Protein AF-A0A2G3E3W6-F1 (afdb_monomer_lite)

InterPro domains:
  IPR013785 Aldolase-type TIM barrel [G3DSA:3.20.20.70] (1-80)
  IPR023885 4Fe4S-binding SPASM domain [PF13186] (15-75)
  IPR058240 Radical SAM superfamily [SSF102114] (8-75)

Foldseek 3Di:
DDFAAKDFQVDPPLPQWDQDPQQWIASHPVPPVSPQTQGGPVVDDPVVSCVDPSNVLVNCCNRHRHDPDPLRVDPRMDHD

Secondary structure (DSSP, 8-state):
---S-EEESS-SSS---EE-TTSEEES-TT-TT-TTEEEETTT--HHHHHHSHHHHHHHHHHHSSS---GGGT-TTEEE-

Organism: NCBI:txid1712665

Radius of gyration: 12.34 Å; chains: 1; bounding box: 25×21×32 Å

Structure (mmCIF, N/CA/C/O backbone):
data_AF-A0A2G3E3W6-F1
#
_entry.id   AF-A0A2G3E3W6-F1
#
loop_
_atom_site.group_PDB
_atom_site.id
_atom_site.type_symbol
_atom_site.label_atom_id
_atom_site.label_alt_id
_atom_site.label_comp_id
_atom_site.label_asym_id
_atom_site.label_entity_id
_atom_site.label_seq_id
_atom_site.pdbx_PDB_ins_code
_atom_site.Cartn_x
_atom_site.Cartn_y
_atom_site.Cartn_z
_atom_site.occupancy
_atom_site.B_iso_or_equiv
_atom_site.auth_seq_id
_atom_site.auth_comp_id
_atom_site.auth_asym_id
_atom_site.auth_atom_id
_atom_site.pdbx_PDB_model_num
ATOM 1 N N . MET A 1 1 ? -13.397 -6.360 13.385 1.00 84.25 1 MET A N 1
ATOM 2 C CA . MET A 1 1 ? -12.913 -5.330 12.431 1.00 84.25 1 MET A CA 1
ATOM 3 C C . MET A 1 1 ? -12.894 -3.986 13.131 1.00 84.25 1 MET A C 1
ATOM 5 O O . MET A 1 1 ? -13.812 -3.719 13.897 1.00 84.25 1 MET A O 1
ATOM 9 N N . LYS A 1 2 ? -11.863 -3.170 12.894 1.00 94.56 2 LYS A N 1
ATOM 10 C CA . LYS A 1 2 ? -11.738 -1.829 13.491 1.00 94.56 2 LYS A CA 1
ATOM 11 C C . LYS A 1 2 ? -12.641 -0.818 12.773 1.00 94.56 2 LYS A C 1
ATOM 13 O O . LYS A 1 2 ? -12.647 -0.802 11.542 1.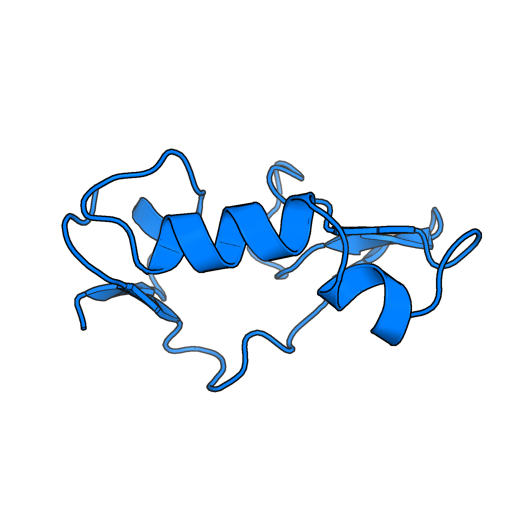00 94.56 2 LYS A O 1
ATOM 18 N N . LYS A 1 3 ? -13.364 0.013 13.527 1.00 95.44 3 LYS A N 1
ATOM 19 C CA . LYS A 1 3 ? -14.240 1.089 13.023 1.00 95.44 3 LYS A CA 1
ATOM 20 C C . LYS A 1 3 ? -13.603 2.458 13.295 1.00 95.44 3 LYS A C 1
ATOM 22 O O . LYS A 1 3 ? -12.867 2.576 14.268 1.00 95.44 3 LYS A O 1
ATOM 27 N N . GLY A 1 4 ? -13.905 3.449 12.460 1.00 96.62 4 GLY A N 1
ATOM 28 C CA . GLY A 1 4 ? -13.314 4.792 12.513 1.00 96.62 4 GLY A CA 1
ATOM 29 C C . GLY A 1 4 ? -11.990 4.902 11.747 1.00 96.62 4 GLY A C 1
ATOM 30 O O . GLY A 1 4 ? -11.496 3.887 11.250 1.00 96.62 4 GLY A O 1
ATOM 31 N N . PRO A 1 5 ? -11.404 6.102 11.631 1.00 97.31 5 PRO A N 1
ATOM 32 C CA . PRO A 1 5 ? -10.106 6.288 10.992 1.00 97.31 5 PRO A CA 1
ATOM 33 C C . PRO A 1 5 ? -9.029 5.421 11.659 1.00 97.31 5 PRO A C 1
ATOM 35 O O . PRO A 1 5 ? -8.974 5.317 12.882 1.00 97.31 5 PRO A O 1
ATOM 38 N N . ILE A 1 6 ? -8.174 4.778 10.869 1.00 97.00 6 ILE A N 1
ATOM 39 C CA . ILE A 1 6 ? -7.088 3.924 11.362 1.00 97.00 6 ILE A CA 1
ATOM 40 C C . ILE A 1 6 ? -5.728 4.396 10.853 1.00 97.00 6 ILE A C 1
ATOM 42 O O . ILE A 1 6 ? -5.620 5.031 9.808 1.00 97.00 6 ILE A O 1
ATOM 46 N N . TYR A 1 7 ? -4.676 4.018 11.571 1.00 95.56 7 TYR A N 1
ATOM 47 C CA . TYR A 1 7 ? -3.289 4.205 11.163 1.00 95.56 7 TYR A CA 1
ATOM 48 C C . TYR A 1 7 ? -2.481 2.915 11.355 1.00 95.56 7 TYR A C 1
ATOM 50 O O . TYR A 1 7 ? -2.881 2.004 12.093 1.00 95.56 7 TYR A O 1
ATOM 58 N N . CYS A 1 8 ? -1.361 2.812 10.642 1.00 95.19 8 CYS A N 1
ATOM 59 C CA . CYS A 1 8 ? -0.418 1.708 10.779 1.00 95.19 8 CYS A CA 1
ATOM 60 C C . CYS A 1 8 ? 0.614 2.047 11.859 1.00 95.19 8 CYS A C 1
ATOM 62 O O . CYS A 1 8 ? 1.145 3.148 11.877 1.00 95.19 8 CYS A O 1
ATOM 64 N N . THR A 1 9 ? 0.937 1.102 12.739 1.00 95.12 9 THR A N 1
ATOM 65 C CA . THR A 1 9 ? 1.963 1.295 13.777 1.00 95.12 9 THR A CA 1
ATOM 66 C C . THR A 1 9 ? 3.364 0.887 13.316 1.00 95.12 9 THR A C 1
ATOM 68 O O . THR A 1 9 ? 4.306 1.016 14.087 1.00 95.12 9 THR A O 1
ATOM 71 N N . ARG A 1 10 ? 3.519 0.333 12.103 1.00 92.38 10 ARG A N 1
ATOM 72 C CA . ARG A 1 10 ? 4.828 -0.097 11.561 1.00 92.38 10 ARG A CA 1
ATOM 73 C C . ARG A 1 10 ? 5.510 0.945 10.682 1.00 92.38 10 ARG A C 1
ATOM 75 O O . ARG A 1 10 ? 6.678 0.770 10.364 1.00 92.38 10 ARG A O 1
ATOM 82 N N . THR A 1 11 ? 4.777 1.954 10.237 1.00 88.12 11 THR A N 1
ATOM 83 C CA . THR A 1 11 ? 5.263 2.997 9.336 1.00 88.12 11 THR A CA 1
ATOM 84 C C . THR A 1 11 ? 4.422 4.244 9.555 1.00 88.12 11 THR A C 1
ATOM 86 O O . THR A 1 11 ? 3.206 4.152 9.721 1.00 88.12 11 THR A O 1
ATOM 89 N N . GLU A 1 12 ? 5.085 5.392 9.562 1.00 84.50 12 GLU A N 1
ATOM 90 C CA . GLU A 1 12 ? 4.454 6.703 9.684 1.00 84.50 12 GLU A CA 1
ATOM 91 C C . GLU A 1 12 ? 3.774 7.128 8.370 1.00 84.50 12 GLU A C 1
ATOM 93 O O . GLU A 1 12 ? 2.680 7.689 8.398 1.00 84.50 12 GLU A O 1
ATOM 98 N N . TYR A 1 13 ? 4.365 6.766 7.222 1.00 84.25 13 TYR A N 1
ATOM 99 C CA . TYR A 1 13 ? 3.982 7.262 5.890 1.00 84.25 13 TYR A CA 1
ATOM 100 C C . TYR A 1 13 ? 3.552 6.170 4.896 1.00 84.25 13 TYR A C 1
ATOM 102 O O . TYR A 1 13 ? 3.512 6.421 3.698 1.00 84.25 13 TYR A O 1
ATOM 110 N N . LEU A 1 14 ? 3.237 4.952 5.358 1.00 87.50 14 LEU A N 1
ATOM 111 C CA . LEU A 1 14 ? 2.839 3.822 4.493 1.00 87.50 14 LEU A CA 1
ATOM 112 C C . LEU A 1 14 ? 3.835 3.523 3.354 1.00 87.50 14 LEU A C 1
ATOM 114 O O . LEU A 1 14 ? 3.452 3.063 2.284 1.00 87.50 14 LEU A O 1
ATOM 118 N N . ASN A 1 15 ? 5.123 3.737 3.609 1.00 84.19 15 ASN A N 1
ATOM 119 C CA . ASN A 1 15 ? 6.220 3.665 2.638 1.00 84.19 15 ASN A CA 1
ATOM 120 C C . ASN A 1 15 ? 7.015 2.344 2.686 1.00 84.19 15 ASN A C 1
ATOM 122 O O . ASN A 1 15 ? 8.129 2.265 2.178 1.00 84.19 15 ASN A O 1
ATOM 126 N N . HIS A 1 16 ? 6.477 1.300 3.321 1.00 88.81 16 HIS A N 1
ATOM 127 C CA . HIS A 1 16 ? 7.110 -0.027 3.405 1.00 88.81 16 HIS A CA 1
ATOM 128 C C . HIS A 1 16 ? 6.655 -0.945 2.268 1.00 88.81 16 HIS A C 1
ATOM 130 O O . HIS A 1 16 ? 6.152 -2.048 2.506 1.00 88.81 16 HIS A O 1
ATOM 136 N N . TRP A 1 17 ? 6.801 -0.457 1.042 1.00 91.06 17 TRP A N 1
ATOM 137 C CA . TRP A 1 17 ? 6.337 -1.158 -0.145 1.00 91.06 17 TRP A CA 1
ATOM 138 C C . TRP A 1 17 ? 7.151 -2.425 -0.383 1.00 91.06 17 TRP A C 1
ATOM 140 O O . TRP A 1 17 ? 8.333 -2.505 -0.047 1.00 91.06 17 TRP A O 1
ATOM 150 N N . VAL A 1 18 ? 6.499 -3.429 -0.957 1.00 95.12 18 VAL A N 1
ATOM 151 C CA . VAL A 1 18 ? 7.121 -4.702 -1.309 1.00 95.12 18 VAL A CA 1
ATOM 152 C C . VAL A 1 18 ? 7.004 -4.883 -2.811 1.00 95.12 18 VAL A C 1
ATOM 154 O O . VAL A 1 18 ? 5.901 -5.039 -3.336 1.00 95.12 18 VAL A O 1
ATOM 157 N N . LEU A 1 19 ? 8.157 -4.858 -3.476 1.00 96.12 19 LEU A N 1
ATOM 158 C CA . LEU A 1 19 ? 8.298 -5.184 -4.888 1.00 96.12 19 LEU A CA 1
ATOM 159 C C . LEU A 1 19 ? 8.382 -6.703 -5.054 1.00 96.12 19 LEU A C 1
ATOM 161 O O . LEU A 1 19 ? 9.201 -7.362 -4.411 1.00 96.12 19 LEU A O 1
ATOM 165 N N . LEU A 1 20 ? 7.531 -7.243 -5.915 1.00 96.25 20 LEU A N 1
ATOM 166 C CA . LEU A 1 20 ? 7.498 -8.651 -6.278 1.00 96.25 20 LEU A CA 1
ATOM 167 C C . LEU A 1 20 ? 8.327 -8.911 -7.551 1.00 96.25 20 LEU A C 1
ATOM 169 O O . LEU A 1 20 ? 8.590 -7.979 -8.315 1.00 96.25 20 LEU A O 1
ATOM 173 N N . PRO A 1 21 ? 8.755 -10.165 -7.803 1.00 96.94 21 PRO A N 1
ATOM 174 C CA . PRO A 1 21 ? 9.614 -10.496 -8.947 1.00 96.94 21 PRO A CA 1
ATOM 175 C C . PRO A 1 21 ? 9.015 -10.200 -10.329 1.00 96.94 21 PRO A C 1
ATOM 177 O O . PRO A 1 21 ? 9.759 -10.078 -11.296 1.00 96.94 21 PRO A O 1
ATOM 180 N N . ASP A 1 22 ? 7.691 -10.097 -10.432 1.00 96.69 22 ASP A N 1
ATOM 181 C CA . ASP A 1 22 ? 6.948 -9.752 -11.652 1.00 96.69 22 ASP A CA 1
ATOM 182 C C . ASP A 1 22 ? 6.809 -8.231 -11.865 1.00 96.69 22 ASP A C 1
ATOM 184 O O . ASP A 1 22 ? 6.101 -7.790 -12.769 1.00 96.69 22 ASP A O 1
ATOM 188 N N . GLY A 1 23 ? 7.448 -7.421 -11.015 1.00 97.06 23 GLY A N 1
ATOM 189 C CA . GLY A 1 23 ? 7.362 -5.963 -11.037 1.00 97.06 23 GLY A CA 1
ATOM 190 C C . GLY A 1 23 ? 6.186 -5.395 -10.240 1.00 97.06 23 GLY A C 1
ATOM 191 O O . GLY A 1 23 ? 6.147 -4.185 -10.010 1.00 97.06 23 GLY A O 1
ATOM 192 N N . SER A 1 24 ? 5.254 -6.234 -9.774 1.00 97.19 24 SER A N 1
ATOM 193 C CA . SER A 1 24 ? 4.099 -5.787 -8.995 1.00 97.19 24 SER A CA 1
ATOM 194 C C . SER A 1 24 ? 4.538 -5.206 -7.649 1.00 97.19 24 SER A C 1
ATOM 196 O O . SER A 1 24 ? 5.363 -5.778 -6.938 1.00 97.19 24 SER A O 1
ATOM 198 N N . VAL A 1 25 ? 3.958 -4.073 -7.262 1.00 96.75 25 VAL A N 1
ATOM 199 C CA . VAL A 1 25 ? 4.219 -3.395 -5.987 1.00 96.75 25 VAL A CA 1
ATOM 200 C C . VAL A 1 25 ? 3.018 -3.574 -5.076 1.00 96.75 25 VAL A C 1
ATOM 202 O O . VAL A 1 25 ? 1.899 -3.217 -5.434 1.00 96.75 25 VAL A O 1
ATOM 205 N N . THR A 1 26 ? 3.247 -4.078 -3.869 1.00 95.31 26 THR A N 1
ATOM 206 C CA . THR A 1 26 ? 2.231 -4.153 -2.810 1.00 95.31 26 THR A CA 1
ATOM 207 C C . THR A 1 26 ? 2.579 -3.216 -1.662 1.00 95.31 26 THR A C 1
ATOM 209 O O . THR A 1 26 ? 3.737 -2.839 -1.468 1.00 95.31 26 THR A O 1
ATOM 212 N N . LEU A 1 27 ? 1.576 -2.840 -0.866 1.00 91.25 27 LEU A N 1
ATOM 213 C CA . LEU A 1 27 ? 1.762 -1.883 0.229 1.00 91.25 27 LEU A CA 1
ATOM 214 C C . LEU A 1 27 ? 2.698 -2.376 1.339 1.00 91.25 27 LEU A C 1
ATOM 216 O O . LEU A 1 27 ? 3.356 -1.573 1.994 1.00 91.25 27 LEU A O 1
ATOM 220 N N . CYS A 1 28 ? 2.627 -3.667 1.670 1.00 93.00 28 CYS A N 1
ATOM 221 C CA . CYS A 1 28 ? 3.151 -4.187 2.926 1.00 93.00 28 CYS A CA 1
ATOM 222 C C . CYS A 1 28 ? 3.389 -5.695 2.847 1.00 93.00 28 CYS A C 1
ATOM 224 O O . CYS A 1 28 ? 2.559 -6.432 2.327 1.00 93.00 28 CYS A O 1
ATOM 226 N N . CYS A 1 29 ? 4.440 -6.179 3.513 1.00 90.62 29 CYS A N 1
ATOM 227 C CA . CYS A 1 29 ? 4.758 -7.608 3.618 1.00 90.62 29 CYS A CA 1
ATOM 228 C C . CYS A 1 29 ? 3.702 -8.466 4.338 1.00 90.62 29 CYS A C 1
ATOM 230 O O . CYS A 1 29 ? 3.815 -9.685 4.343 1.00 90.62 29 CYS A O 1
ATOM 232 N N . MET A 1 30 ? 2.691 -7.849 4.957 1.00 91.88 30 MET A N 1
ATOM 233 C CA . MET A 1 30 ? 1.565 -8.558 5.574 1.00 91.88 30 MET A CA 1
ATOM 234 C C . MET A 1 30 ? 0.413 -8.822 4.592 1.00 91.88 30 MET A C 1
ATOM 236 O O . MET A 1 30 ? -0.574 -9.447 4.981 1.00 91.88 30 MET A O 1
ATOM 240 N N . ASP A 1 31 ? 0.505 -8.344 3.349 1.00 92.62 31 ASP A N 1
ATOM 241 C CA . ASP A 1 31 ? -0.511 -8.530 2.312 1.00 92.62 31 ASP A CA 1
ATOM 242 C C . ASP A 1 31 ? -0.281 -9.806 1.488 1.00 92.62 31 ASP A C 1
ATOM 244 O O . ASP A 1 31 ? -0.163 -9.790 0.268 1.00 92.62 31 ASP A O 1
ATOM 248 N N . PHE A 1 32 ? -0.212 -10.945 2.180 1.00 91.06 32 PHE A N 1
ATOM 249 C CA . PHE A 1 32 ? 0.064 -12.253 1.570 1.00 91.06 32 PHE A CA 1
ATOM 250 C C . PHE A 1 32 ? -0.970 -12.681 0.521 1.00 91.06 32 PHE A C 1
ATOM 252 O O . PHE A 1 32 ? -0.657 -13.465 -0.367 1.00 91.06 32 PHE A O 1
ATOM 259 N N . GLY A 1 33 ? -2.205 -12.189 0.645 1.00 92.88 33 GLY A N 1
ATOM 260 C CA . GLY A 1 33 ? -3.279 -12.444 -0.313 1.00 92.88 33 GLY A CA 1
ATOM 261 C C . GLY A 1 33 ? -3.290 -11.482 -1.499 1.00 92.88 33 GLY A C 1
ATOM 262 O O . GLY A 1 33 ? -4.234 -11.547 -2.280 1.00 92.88 33 GLY A O 1
ATOM 263 N N . LEU A 1 34 ? -2.299 -10.583 -1.600 1.00 92.88 34 LEU A N 1
ATOM 264 C CA . LEU A 1 34 ? -2.183 -9.564 -2.647 1.00 92.88 34 LEU A CA 1
ATOM 265 C C . LEU A 1 34 ? -3.463 -8.730 -2.800 1.00 92.88 34 LEU A C 1
ATOM 267 O O . LEU A 1 34 ? -3.885 -8.406 -3.908 1.00 92.88 34 LEU A O 1
ATOM 271 N N . LYS A 1 35 ? -4.121 -8.399 -1.680 1.00 93.94 35 LYS A N 1
ATOM 272 C CA . LYS A 1 35 ? -5.377 -7.641 -1.703 1.00 93.94 35 LYS A CA 1
ATOM 273 C C . LYS A 1 35 ? -5.159 -6.204 -2.185 1.00 93.94 35 LYS A C 1
ATOM 275 O O . LYS A 1 35 ? -6.074 -5.604 -2.739 1.00 93.94 35 LYS A O 1
ATOM 280 N N . HIS A 1 36 ? -3.968 -5.666 -1.951 1.00 93.00 36 HIS A N 1
ATOM 281 C CA . HIS A 1 36 ? -3.588 -4.276 -2.157 1.00 93.00 36 HIS A CA 1
ATOM 282 C C . HIS A 1 36 ? -2.336 -4.182 -3.037 1.00 93.00 36 HIS A C 1
ATOM 284 O O . HIS A 1 36 ? -1.280 -3.704 -2.607 1.00 93.00 36 HIS A O 1
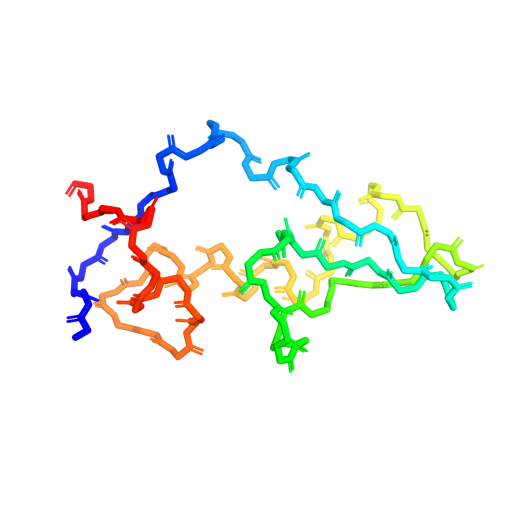ATOM 290 N N . VAL A 1 37 ? -2.463 -4.639 -4.285 1.00 95.94 37 VAL A N 1
ATOM 291 C CA . VAL A 1 37 ? -1.491 -4.345 -5.349 1.00 95.94 37 VAL A CA 1
ATOM 292 C C . VAL A 1 37 ? -1.677 -2.890 -5.783 1.00 95.94 37 VAL A C 1
ATOM 294 O O . VAL A 1 37 ? -2.769 -2.488 -6.176 1.00 95.94 37 VAL A O 1
ATOM 297 N N . MET A 1 38 ? -0.616 -2.096 -5.676 1.00 95.62 38 MET A N 1
ATOM 298 C CA . MET A 1 38 ? -0.630 -0.650 -5.917 1.00 95.62 38 MET A CA 1
ATOM 299 C C . MET A 1 38 ? -0.328 -0.284 -7.366 1.00 95.62 38 MET A C 1
ATOM 301 O O . MET A 1 38 ? -0.830 0.718 -7.863 1.00 95.62 38 MET A O 1
ATOM 305 N N . GLY A 1 39 ? 0.476 -1.102 -8.039 1.00 96.38 39 GLY A N 1
ATOM 306 C CA . GLY A 1 39 ? 0.882 -0.900 -9.424 1.00 96.38 39 GLY A CA 1
ATOM 307 C C . GLY A 1 39 ? 1.984 -1.874 -9.818 1.00 96.38 39 GLY A C 1
ATOM 308 O O . GLY A 1 39 ? 2.246 -2.838 -9.098 1.00 96.38 39 GLY A O 1
ATOM 309 N N . ASN A 1 40 ? 2.635 -1.617 -10.949 1.00 97.69 40 ASN A N 1
ATOM 310 C CA . ASN A 1 40 ? 3.753 -2.417 -11.446 1.00 97.69 40 ASN A CA 1
ATOM 311 C C . ASN A 1 40 ? 4.866 -1.494 -11.964 1.00 97.69 40 ASN A C 1
ATOM 313 O O .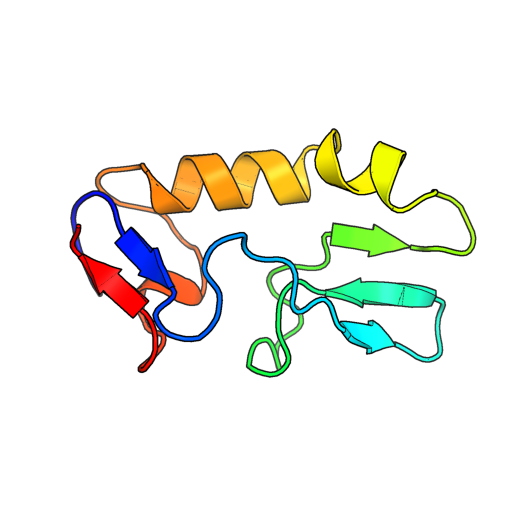 ASN A 1 40 ? 4.577 -0.594 -12.753 1.00 97.69 40 ASN A O 1
ATOM 317 N N . LEU A 1 41 ? 6.10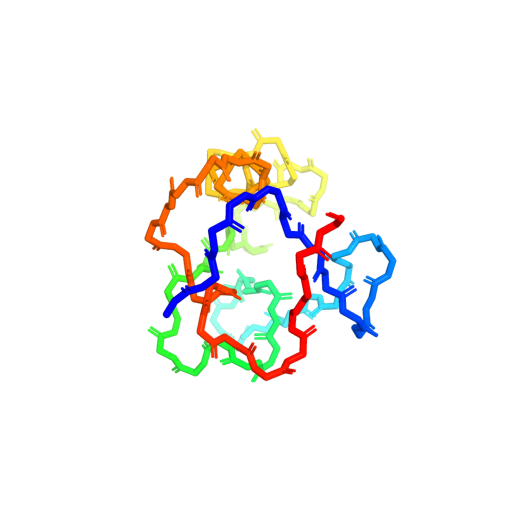9 -1.717 -11.521 1.00 97.38 41 LEU A N 1
ATOM 318 C CA . LEU A 1 41 ? 7.276 -0.895 -11.880 1.00 97.38 41 LEU A CA 1
ATOM 319 C C . LEU A 1 41 ? 7.808 -1.101 -13.296 1.00 97.38 41 LEU A C 1
ATOM 321 O O . LEU A 1 41 ? 8.694 -0.368 -13.727 1.00 97.38 41 LEU A O 1
ATOM 325 N N . ILE A 1 42 ? 7.295 -2.096 -14.013 1.00 97.81 42 ILE A N 1
ATOM 326 C CA . ILE A 1 42 ? 7.556 -2.250 -15.445 1.00 97.81 42 ILE A CA 1
ATOM 327 C C . ILE A 1 42 ? 6.867 -1.121 -16.222 1.00 97.81 42 ILE A C 1
ATOM 329 O O . ILE A 1 42 ? 7.430 -0.617 -17.190 1.00 97.81 42 ILE A O 1
ATOM 333 N N . ASP A 1 43 ? 5.688 -0.698 -15.757 1.00 97.75 43 ASP A N 1
ATOM 334 C CA . ASP A 1 43 ? 4.819 0.243 -16.469 1.00 97.75 43 ASP A CA 1
ATOM 335 C C . ASP A 1 43 ? 4.740 1.627 -15.803 1.00 97.75 43 ASP A C 1
ATOM 337 O O . ASP A 1 43 ? 4.380 2.601 -16.461 1.00 97.75 43 ASP A O 1
ATOM 341 N N . HIS A 1 44 ? 5.050 1.727 -14.505 1.00 97.00 44 HIS A N 1
ATOM 342 C CA . HIS A 1 44 ? 4.836 2.936 -13.707 1.00 97.00 44 HIS A CA 1
ATOM 343 C C . HIS A 1 44 ? 6.021 3.236 -12.787 1.00 97.00 44 HIS A C 1
ATOM 345 O O . HIS A 1 44 ? 6.660 2.347 -12.231 1.00 97.00 44 HIS A O 1
ATOM 351 N N . THR A 1 45 ? 6.264 4.511 -12.526 1.00 96.19 45 THR A N 1
ATOM 352 C CA . THR A 1 45 ? 7.128 4.973 -11.439 1.00 96.19 45 THR A CA 1
ATOM 353 C C . THR A 1 45 ? 6.397 4.927 -10.096 1.00 96.19 45 THR A C 1
ATOM 355 O O . THR A 1 45 ? 5.169 4.917 -10.018 1.00 96.19 45 THR A O 1
ATOM 358 N N . TYR A 1 46 ? 7.149 4.954 -8.997 1.00 93.19 46 TYR A N 1
ATOM 359 C CA . TYR A 1 46 ? 6.560 5.058 -7.660 1.00 93.19 46 TYR A CA 1
ATOM 360 C C . TYR A 1 46 ? 5.721 6.333 -7.467 1.00 93.19 46 TYR A C 1
ATOM 362 O O . TYR A 1 46 ? 4.679 6.283 -6.809 1.00 93.19 46 TYR A O 1
ATOM 370 N N . ASP A 1 47 ? 6.140 7.445 -8.074 1.00 94.31 47 ASP A N 1
ATOM 371 C CA . ASP A 1 47 ? 5.403 8.709 -8.031 1.00 94.31 47 ASP A CA 1
ATOM 372 C C . ASP A 1 47 ? 4.091 8.631 -8.816 1.00 94.31 47 ASP A C 1
ATOM 374 O O . ASP A 1 47 ? 3.095 9.229 -8.423 1.00 94.31 47 ASP A O 1
ATOM 378 N N . GLU A 1 48 ? 4.032 7.860 -9.899 1.00 97.00 48 GLU A N 1
ATOM 379 C CA . GLU A 1 48 ? 2.761 7.594 -10.576 1.00 97.00 48 GLU A CA 1
ATOM 380 C C . GLU A 1 48 ? 1.860 6.718 -9.701 1.00 97.00 48 GLU A C 1
ATOM 382 O O . GLU A 1 48 ? 0.691 7.051 -9.505 1.00 97.00 48 GLU A O 1
ATOM 387 N N . ILE A 1 49 ? 2.414 5.671 -9.077 1.00 95.69 49 ILE A N 1
ATOM 388 C CA . ILE A 1 49 ? 1.674 4.726 -8.226 1.00 95.69 49 ILE A CA 1
ATOM 389 C C . ILE A 1 49 ? 0.942 5.418 -7.065 1.00 95.69 49 ILE A C 1
ATOM 391 O O . ILE A 1 49 ? -0.213 5.081 -6.798 1.00 95.69 49 ILE A O 1
ATOM 395 N N . ILE A 1 50 ? 1.543 6.409 -6.391 1.00 93.62 50 ILE A N 1
ATOM 396 C CA . ILE A 1 50 ? 0.842 7.133 -5.307 1.00 93.62 50 ILE A CA 1
ATOM 397 C C . ILE A 1 50 ? -0.392 7.900 -5.796 1.00 93.62 50 ILE A C 1
ATOM 399 O O . ILE A 1 50 ? -1.312 8.145 -5.016 1.00 93.62 50 ILE A O 1
ATOM 403 N N . HIS A 1 51 ? -0.437 8.285 -7.071 1.00 95.62 51 HIS A N 1
ATOM 404 C CA . HIS A 1 51 ? -1.570 8.995 -7.661 1.00 95.62 51 HIS A CA 1
ATOM 405 C C . HIS A 1 51 ? -2.603 8.039 -8.277 1.00 95.62 51 HIS A C 1
ATOM 407 O O . HIS A 1 51 ? -3.688 8.479 -8.657 1.00 95.62 51 HIS A O 1
ATOM 413 N N . MET A 1 52 ? -2.312 6.736 -8.347 1.00 96.00 52 MET A N 1
ATOM 414 C CA . MET A 1 52 ? -3.229 5.736 -8.891 1.00 96.00 52 MET A CA 1
ATOM 415 C C . MET A 1 52 ? -4.363 5.390 -7.919 1.00 96.00 52 MET A C 1
ATOM 417 O O . MET A 1 52 ? -4.230 5.446 -6.692 1.00 96.00 52 MET A O 1
ATOM 421 N N . GLN A 1 53 ? -5.484 4.949 -8.492 1.00 96.88 53 GLN A N 1
ATOM 422 C CA . GLN A 1 53 ? -6.702 4.615 -7.755 1.00 96.88 53 GLN A CA 1
ATOM 423 C C . GLN A 1 53 ? -6.497 3.598 -6.613 1.00 96.88 53 GLN A C 1
ATOM 425 O O . GLN A 1 53 ? -7.008 3.865 -5.528 1.00 96.88 53 GLN A O 1
ATOM 430 N N . PRO A 1 54 ? -5.727 2.495 -6.760 1.00 95.12 54 PRO A N 1
ATOM 431 C CA . PRO A 1 54 ? -5.559 1.522 -5.675 1.00 95.12 54 PRO A CA 1
ATOM 432 C C . PRO A 1 54 ? -4.950 2.130 -4.405 1.00 95.12 54 PRO A C 1
ATOM 434 O O . PRO A 1 54 ? -5.390 1.837 -3.289 1.00 95.12 54 PRO A O 1
ATOM 437 N N . TYR A 1 55 ? -3.970 3.025 -4.566 1.00 95.12 55 TYR A N 1
ATOM 438 C CA . TYR A 1 55 ? -3.366 3.734 -3.444 1.00 95.12 55 TYR A CA 1
ATOM 439 C C . TYR A 1 55 ? -4.366 4.712 -2.815 1.00 95.12 55 TYR A C 1
ATOM 441 O O . TYR A 1 55 ? -4.554 4.715 -1.597 1.00 95.12 55 TYR A O 1
ATOM 449 N N . GLN A 1 56 ? -5.080 5.491 -3.633 1.00 95.69 56 GLN A N 1
ATOM 450 C CA . GLN A 1 56 ? -6.094 6.439 -3.156 1.00 95.69 56 GLN A CA 1
ATOM 451 C C . GLN A 1 56 ? -7.258 5.744 -2.429 1.00 95.69 56 GLN A C 1
ATOM 453 O O . GLN A 1 56 ? -7.714 6.224 -1.384 1.00 95.69 56 GLN A O 1
ATOM 458 N N . ASP A 1 57 ? -7.691 4.579 -2.913 1.00 95.75 57 ASP A N 1
ATOM 459 C CA . ASP A 1 57 ? -8.729 3.746 -2.299 1.00 95.75 57 ASP A CA 1
ATOM 460 C C . ASP A 1 57 ? -8.285 3.204 -0.944 1.00 95.75 57 ASP A C 1
ATOM 462 O O . ASP A 1 57 ? -9.064 3.194 0.014 1.00 95.75 57 ASP A O 1
ATOM 466 N N . LEU A 1 58 ? -7.020 2.795 -0.822 1.00 95.06 58 LEU A N 1
ATOM 467 C CA . LEU A 1 58 ? -6.455 2.387 0.455 1.00 95.06 58 LEU A CA 1
ATOM 468 C C . LEU A 1 58 ? -6.455 3.549 1.455 1.00 95.06 58 LEU A C 1
ATOM 470 O O . LEU A 1 58 ? -6.920 3.366 2.583 1.00 95.06 58 LEU A O 1
ATOM 474 N N . ILE A 1 59 ? -5.942 4.724 1.074 1.00 95.00 59 ILE A N 1
ATOM 475 C CA . ILE A 1 59 ? -5.861 5.894 1.966 1.00 95.00 59 ILE A CA 1
ATOM 476 C C . ILE A 1 59 ? -7.261 6.337 2.398 1.00 95.00 59 ILE A C 1
ATOM 478 O O . ILE A 1 59 ? -7.529 6.503 3.593 1.00 95.00 59 ILE A O 1
ATOM 482 N N . SER A 1 60 ? -8.184 6.44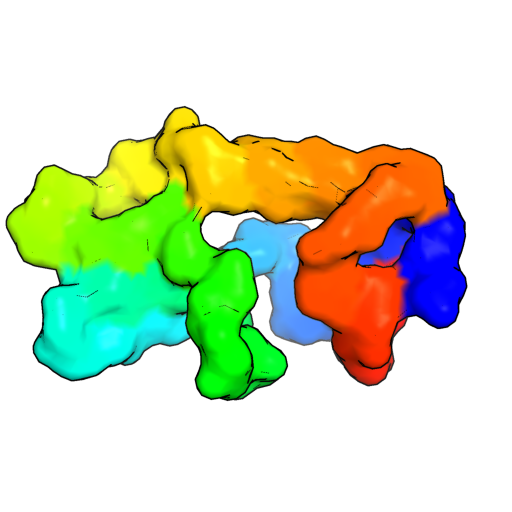4 1.445 1.00 96.25 60 SER A N 1
ATOM 483 C CA . SER A 1 60 ? -9.599 6.723 1.700 1.00 96.25 60 SER A CA 1
ATOM 484 C C . SER A 1 60 ? -10.200 5.668 2.626 1.00 96.25 60 SER A C 1
ATOM 486 O O . SER A 1 60 ? -10.828 5.983 3.640 1.00 96.25 60 SER A O 1
ATOM 488 N N . GLY A 1 61 ? -9.913 4.396 2.352 1.00 96.25 61 GLY A N 1
ATOM 489 C CA . GLY A 1 61 ? -10.326 3.264 3.160 1.00 96.25 61 GLY A CA 1
ATOM 490 C C . GLY A 1 61 ? -9.773 3.309 4.581 1.00 96.25 61 GLY A C 1
ATOM 491 O O . GLY A 1 61 ? -10.473 2.883 5.498 1.00 96.25 61 GLY A O 1
ATOM 492 N N . MET A 1 62 ? -8.561 3.814 4.811 1.00 95.50 62 MET A N 1
ATOM 493 C CA . MET A 1 62 ? -7.990 3.968 6.152 1.00 95.50 62 MET A CA 1
ATOM 494 C C . MET A 1 62 ? -8.657 5.100 6.933 1.00 95.50 62 MET A C 1
ATOM 496 O O . MET A 1 62 ? -8.873 4.945 8.133 1.00 95.50 62 MET A O 1
ATOM 500 N N . ASN A 1 63 ? -9.047 6.187 6.267 1.00 96.50 63 ASN A N 1
ATOM 501 C CA . ASN A 1 63 ? -9.713 7.330 6.898 1.00 96.50 63 ASN A CA 1
ATOM 502 C C . ASN A 1 63 ? -11.236 7.151 7.056 1.00 96.50 63 ASN A C 1
ATOM 504 O O . ASN A 1 63 ? -11.855 7.848 7.854 1.00 96.50 63 ASN A O 1
ATOM 508 N N . ALA A 1 64 ? -11.847 6.208 6.336 1.00 96.56 64 ALA A N 1
ATOM 509 C CA . ALA A 1 64 ? -13.282 5.948 6.408 1.00 96.56 64 ALA A CA 1
ATOM 510 C C . ALA A 1 64 ? -13.734 5.372 7.765 1.00 96.56 64 ALA A C 1
ATOM 512 O O . ALA A 1 64 ? -12.966 4.753 8.506 1.00 96.56 64 ALA A O 1
ATOM 513 N N . GLN A 1 65 ? -15.034 5.479 8.054 1.00 95.00 65 GLN A N 1
ATOM 514 C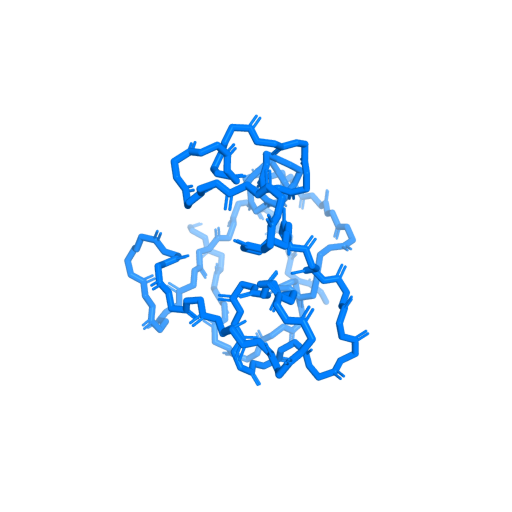 CA . GLN A 1 65 ? -15.649 4.835 9.221 1.00 95.00 65 GLN A CA 1
ATOM 515 C C . GLN A 1 65 ? -15.568 3.302 9.139 1.00 95.00 65 GLN A C 1
ATOM 517 O O . GLN A 1 65 ? -15.373 2.612 10.144 1.00 95.00 65 GLN A O 1
ATOM 522 N N . MET A 1 66 ? -15.715 2.767 7.928 1.00 94.31 66 MET A N 1
ATOM 523 C CA . MET A 1 66 ? -15.635 1.349 7.611 1.00 94.31 66 MET A CA 1
ATOM 524 C C . MET A 1 66 ? -15.201 1.196 6.153 1.00 94.31 66 MET A C 1
ATOM 526 O O . MET A 1 66 ? -15.576 1.998 5.306 1.00 94.31 66 MET A O 1
ATOM 530 N N . SER A 1 67 ? -14.406 0.172 5.872 1.00 95.56 67 SER A N 1
ATOM 531 C CA . SER A 1 67 ? -13.930 -0.159 4.529 1.00 95.56 67 SER A CA 1
ATOM 532 C C . SER A 1 67 ? -13.515 -1.624 4.485 1.00 95.56 67 SER A C 1
ATOM 534 O O . SER A 1 67 ? -13.270 -2.229 5.534 1.00 95.56 67 SER A O 1
ATOM 536 N N . ASP A 1 68 ? -13.411 -2.198 3.289 1.00 94.19 68 ASP A N 1
ATOM 537 C CA . ASP A 1 68 ? -12.921 -3.565 3.110 1.00 94.19 68 ASP A CA 1
ATOM 538 C C . ASP A 1 68 ? -11.421 -3.611 2.777 1.00 94.19 68 ASP A C 1
ATOM 540 O O . ASP A 1 68 ? -10.976 -4.242 1.823 1.00 94.19 68 ASP A O 1
ATOM 544 N N . ILE A 1 69 ? -10.602 -2.952 3.595 1.00 95.50 69 ILE A N 1
ATOM 545 C CA . ILE A 1 69 ? -9.142 -3.048 3.484 1.00 95.50 69 ILE A CA 1
ATOM 546 C C . ILE A 1 69 ? -8.586 -4.055 4.494 1.00 95.50 69 ILE A C 1
ATOM 548 O O . ILE A 1 69 ? -9.032 -4.118 5.645 1.00 95.50 69 ILE A O 1
ATOM 552 N N . LEU A 1 70 ? -7.546 -4.800 4.102 1.00 95.12 70 LEU A N 1
ATOM 553 C CA . LEU A 1 70 ? -6.830 -5.746 4.971 1.00 95.12 70 LEU A CA 1
ATOM 554 C C . LEU A 1 70 ? -6.443 -5.129 6.330 1.00 95.12 70 LEU A C 1
ATOM 556 O O . LEU A 1 70 ? -6.589 -5.755 7.387 1.00 95.12 70 LEU A O 1
ATOM 560 N N . CYS A 1 71 ? -6.037 -3.856 6.322 1.00 95.25 71 CYS A N 1
ATOM 561 C CA . CYS A 1 71 ? -5.627 -3.107 7.506 1.00 95.25 71 CYS A CA 1
ATOM 562 C C . CYS A 1 71 ? -6.697 -3.075 8.612 1.00 95.25 71 CYS A C 1
ATOM 564 O O . CYS A 1 71 ? -6.349 -2.940 9.780 1.00 95.25 71 CYS A O 1
ATOM 566 N N . ARG A 1 72 ? -7.987 -3.288 8.316 1.00 95.88 72 ARG A N 1
ATOM 567 C CA . ARG A 1 72 ? -9.068 -3.341 9.326 1.00 95.88 72 ARG A CA 1
ATOM 568 C C . ARG A 1 72 ? -8.979 -4.543 10.263 1.00 95.88 72 ARG A C 1
ATOM 570 O O . ARG A 1 72 ? -9.565 -4.515 11.352 1.00 95.88 72 ARG A O 1
ATOM 577 N N . LYS A 1 73 ? -8.271 -5.592 9.843 1.00 95.06 73 LYS A N 1
ATOM 578 C CA . LYS A 1 73 ? -8.055 -6.837 10.594 1.00 95.06 73 LYS A CA 1
ATOM 579 C C . LYS A 1 73 ? -6.586 -7.036 10.996 1.00 95.06 73 LYS A C 1
ATOM 581 O O . LYS A 1 73 ? -6.321 -7.835 11.881 1.00 95.06 73 LYS A O 1
ATOM 586 N N . CYS A 1 74 ? -5.659 -6.262 10.427 1.00 94.94 74 CYS A N 1
ATOM 587 C CA . CYS A 1 74 ? -4.225 -6.330 10.728 1.00 94.94 74 CYS A CA 1
ATOM 588 C C . CYS A 1 74 ? -3.903 -6.084 12.217 1.00 94.94 74 CYS A C 1
ATOM 590 O O . CYS A 1 74 ? -4.449 -5.173 12.842 1.00 94.94 74 CYS A O 1
ATOM 592 N N . THR A 1 75 ? -2.981 -6.857 12.790 1.00 95.38 75 THR A N 1
ATOM 593 C CA . THR A 1 75 ? -2.531 -6.714 14.188 1.00 95.38 75 THR A CA 1
ATOM 594 C C . THR A 1 75 ? -1.704 -5.454 14.425 1.00 95.38 75 THR A C 1
ATOM 596 O O . THR A 1 75 ? -1.660 -4.962 15.551 1.00 95.38 75 THR A O 1
ATOM 599 N N . SER A 1 76 ? -1.108 -4.883 13.379 1.00 95.06 76 SER A N 1
ATOM 600 C CA . SER A 1 76 ? -0.302 -3.658 13.439 1.00 95.06 76 SER A CA 1
ATOM 601 C C . SER A 1 76 ? -1.052 -2.387 13.033 1.00 95.06 76 SER A C 1
ATOM 603 O O . SER A 1 76 ? -0.427 -1.368 12.768 1.00 95.06 76 SER A O 1
ATOM 605 N N . SER A 1 77 ? -2.383 -2.413 12.956 1.00 95.62 77 SER A N 1
ATOM 606 C CA . SER A 1 77 ? -3.175 -1.188 12.799 1.00 95.62 77 SER A CA 1
ATOM 607 C C . SER A 1 77 ? -3.894 -0.825 14.092 1.00 95.62 77 SER A C 1
ATOM 609 O O . SER A 1 77 ? -4.247 -1.704 14.889 1.00 95.62 77 SER A O 1
ATOM 611 N N . ARG A 1 78 ? -4.123 0.467 14.312 1.00 96.62 78 ARG A N 1
ATOM 612 C CA . ARG A 1 78 ? -4.874 1.016 15.450 1.00 96.62 78 ARG A CA 1
ATOM 613 C C . ARG A 1 78 ? -5.863 2.064 14.948 1.00 96.62 78 ARG A C 1
ATOM 615 O O . ARG A 1 78 ? -5.681 2.602 13.861 1.00 96.62 78 ARG A O 1
ATOM 622 N N . VAL A 1 79 ? -6.936 2.279 15.703 1.00 96.25 79 VAL A N 1
ATOM 623 C CA . VAL A 1 79 ? -7.860 3.401 15.469 1.00 96.25 79 VAL A CA 1
ATOM 624 C C . VAL A 1 79 ? -7.140 4.676 15.911 1.00 96.25 79 VAL A C 1
ATOM 626 O O . VAL A 1 79 ? -6.407 4.616 16.899 1.00 96.25 79 VAL A O 1
ATOM 629 N N . ARG A 1 80 ? -7.265 5.750 15.127 1.00 90.50 80 ARG A N 1
ATOM 630 C CA . ARG A 1 80 ? -6.736 7.074 15.475 1.00 90.50 80 ARG A CA 1
ATOM 631 C C . ARG A 1 80 ? -7.513 7.685 16.632 1.00 90.50 80 ARG A C 1
ATOM 633 O O . ARG A 1 80 ? -8.744 7.469 16.680 1.00 90.50 80 ARG A O 1
#

Sequence (80 aa):
MKKGPIYCTRTEYLNHWVLLPDGSVTLCCMDFGLKHVMGNLIDHTYDEIIHMQPYQDLISGMNAQMSDILCRKCTSSRVR

pLDDT: mean 94.37, std 3.15, range [84.19, 97.81]